Protein AF-A0A520ZQS7-F1 (afdb_monomer_lite)

Secondary structure (DSSP, 8-state):
-EEEEE-S-HHHHHHHHHHHHHTT-EEEEE-SSHHHHHHHHHHTTTS-SEEEE-SBSSSSBSHHHHHHHHTTT-EEEE---TTS---HHHHHHHHHHHH--

Foldseek 3Di:
DEEEEADLDPVLVVLLQVLQVVVVYHHQYYHLALVRSVVSCVVCPVVHQAYEHACDRPNHGCVVVCVVCVVVNHHYHYDDCDVHHDDSVNSVVRVVVSVVD

Structure (mmCIF, N/CA/C/O backbone):
data_AF-A0A520ZQS7-F1
#
_entry.id   AF-A0A520ZQS7-F1
#
loop_
_atom_site.group_PDB
_atom_site.id
_atom_site.type_symbol
_atom_site.label_atom_id
_atom_site.label_alt_id
_atom_site.label_comp_id
_atom_site.label_asym_id
_atom_site.label_entity_id
_atom_site.label_seq_id
_atom_site.pdbx_PDB_ins_code
_atom_site.Cartn_x
_atom_site.Cartn_y
_atom_site.Cartn_z
_atom_site.occupancy
_atom_site.B_iso_or_equiv
_atom_site.auth_seq_id
_atom_site.auth_comp_id
_atom_site.auth_asym_id
_atom_site.auth_atom_id
_atom_site.pdbx_PDB_model_num
ATOM 1 N N . MET A 1 1 ? -8.497 6.239 6.634 1.00 93.38 1 MET A N 1
ATOM 2 C CA . MET A 1 1 ? -7.960 4.865 6.769 1.00 93.38 1 MET A CA 1
ATOM 3 C C . MET A 1 1 ? -6.454 4.951 6.898 1.00 93.38 1 MET A C 1
ATOM 5 O O . MET A 1 1 ? -5.874 5.932 6.444 1.00 93.38 1 MET A O 1
ATOM 9 N N . ARG A 1 2 ? -5.849 3.947 7.522 1.00 95.75 2 ARG A N 1
ATOM 10 C CA . ARG A 1 2 ? -4.411 3.823 7.744 1.00 95.75 2 ARG A CA 1
ATOM 11 C C . ARG A 1 2 ? -3.838 2.761 6.814 1.00 95.75 2 ARG A C 1
ATOM 13 O O . ARG A 1 2 ? -4.247 1.600 6.871 1.00 95.75 2 ARG A O 1
ATOM 20 N N . PHE A 1 3 ? -2.927 3.166 5.942 1.00 96.94 3 PHE A N 1
ATOM 21 C CA . PHE A 1 3 ? -2.421 2.347 4.851 1.00 96.94 3 PHE A CA 1
ATOM 22 C C . PHE A 1 3 ? -1.003 1.848 5.103 1.00 96.94 3 PHE A C 1
ATOM 24 O O . PHE A 1 3 ? -0.150 2.567 5.621 1.00 96.94 3 PHE A O 1
ATOM 31 N N . LEU A 1 4 ? -0.743 0.619 4.664 1.00 96.25 4 LEU A N 1
ATOM 32 C CA . LEU A 1 4 ? 0.599 0.139 4.355 1.00 96.25 4 LEU A CA 1
ATOM 33 C C . LEU A 1 4 ? 0.823 0.257 2.842 1.00 96.25 4 LEU A C 1
ATOM 35 O O . LEU A 1 4 ? 0.134 -0.415 2.071 1.00 96.25 4 LEU A O 1
ATOM 39 N N . LEU A 1 5 ? 1.787 1.074 2.420 1.00 95.56 5 LEU A N 1
ATOM 40 C CA . LEU A 1 5 ? 2.198 1.157 1.017 1.00 95.56 5 LEU A CA 1
ATOM 41 C C . LEU A 1 5 ? 3.328 0.172 0.732 1.00 95.56 5 LEU A C 1
ATOM 43 O O . LEU A 1 5 ? 4.306 0.093 1.477 1.00 95.56 5 LEU A O 1
ATOM 47 N N . ILE A 1 6 ? 3.197 -0.595 -0.348 1.00 94.56 6 ILE A N 1
ATOM 48 C CA . ILE A 1 6 ? 4.199 -1.568 -0.786 1.00 94.56 6 ILE A CA 1
ATOM 49 C C . ILE A 1 6 ? 4.544 -1.275 -2.242 1.00 94.56 6 ILE A C 1
ATOM 51 O O . ILE A 1 6 ? 4.011 -1.889 -3.165 1.00 94.56 6 ILE A O 1
ATOM 55 N N . GLU A 1 7 ? 5.431 -0.308 -2.429 1.00 93.19 7 GLU A N 1
ATOM 56 C CA . GLU A 1 7 ? 5.784 0.258 -3.725 1.00 93.19 7 GLU A CA 1
ATOM 57 C C . GLU A 1 7 ? 7.318 0.370 -3.811 1.00 93.19 7 GLU A C 1
ATOM 59 O O . GLU A 1 7 ? 7.937 0.994 -2.946 1.00 93.19 7 GLU A O 1
ATOM 64 N N . PRO A 1 8 ? 7.974 -0.309 -4.773 1.00 90.38 8 PRO A N 1
ATOM 65 C CA . PRO A 1 8 ? 9.426 -0.233 -4.928 1.00 90.38 8 PRO A CA 1
ATOM 66 C C . PRO A 1 8 ? 9.919 1.121 -5.462 1.00 90.38 8 PRO A C 1
ATOM 68 O O . PRO A 1 8 ? 11.081 1.457 -5.238 1.00 90.38 8 PRO A O 1
ATOM 71 N N . SER A 1 9 ? 9.080 1.894 -6.159 1.00 89.88 9 SER A N 1
ATOM 72 C CA . SER A 1 9 ? 9.438 3.225 -6.651 1.00 89.88 9 SER A CA 1
ATOM 73 C C . SER A 1 9 ? 9.242 4.287 -5.568 1.00 89.88 9 SER A C 1
ATOM 75 O O . SER A 1 9 ? 8.125 4.549 -5.121 1.00 89.88 9 SER A O 1
ATOM 77 N N . THR A 1 10 ? 10.330 4.953 -5.168 1.00 89.69 10 THR A N 1
ATOM 78 C CA . THR A 1 10 ? 10.278 6.064 -4.204 1.00 89.69 10 THR A CA 1
ATOM 79 C C . THR A 1 10 ? 9.351 7.182 -4.676 1.00 89.69 10 THR A C 1
ATOM 81 O O . THR A 1 10 ? 8.547 7.670 -3.892 1.00 89.69 10 THR A O 1
ATOM 84 N N . VAL A 1 11 ? 9.419 7.551 -5.960 1.00 90.44 11 VAL A N 1
ATOM 85 C CA . VAL A 1 11 ? 8.585 8.624 -6.531 1.00 90.44 11 VAL A CA 1
ATOM 86 C C . VAL A 1 11 ? 7.109 8.241 -6.471 1.00 90.44 11 VAL A C 1
ATOM 88 O O . VAL A 1 11 ? 6.300 8.988 -5.937 1.00 90.44 11 VAL A O 1
ATOM 91 N N . ALA A 1 12 ? 6.770 7.031 -6.920 1.00 90.69 12 ALA A N 1
ATOM 92 C CA . ALA A 1 12 ? 5.392 6.547 -6.881 1.00 90.69 12 ALA A CA 1
ATOM 93 C C . ALA A 1 12 ? 4.853 6.416 -5.444 1.00 90.69 12 ALA A C 1
ATOM 95 O O . ALA A 1 12 ? 3.666 6.634 -5.211 1.00 90.69 12 ALA A O 1
ATOM 96 N N . SER A 1 13 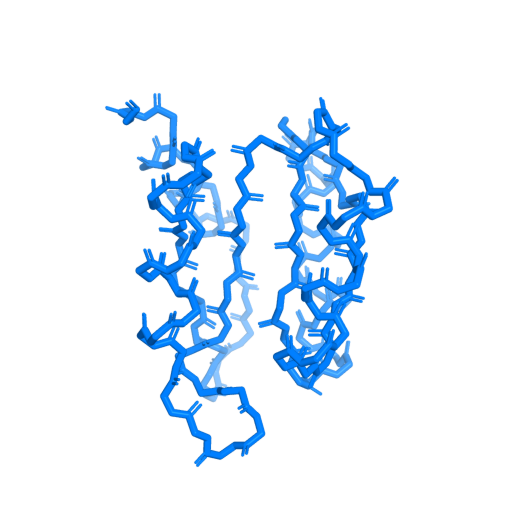? 5.720 6.069 -4.486 1.00 92.50 13 SER A N 1
ATOM 97 C CA . SER A 1 13 ? 5.359 6.001 -3.065 1.00 92.50 13 SER A CA 1
ATOM 98 C C . SER A 1 13 ? 4.996 7.377 -2.514 1.00 92.50 13 SER A C 1
ATOM 100 O O . SER A 1 13 ? 3.976 7.492 -1.845 1.00 92.50 13 SER A O 1
ATOM 102 N N . ILE A 1 14 ? 5.798 8.400 -2.828 1.00 93.19 14 ILE A N 1
ATOM 103 C CA . ILE A 1 14 ? 5.555 9.788 -2.412 1.00 93.19 14 ILE A CA 1
ATOM 104 C C . ILE A 1 14 ? 4.256 10.307 -3.033 1.00 93.19 14 ILE A C 1
ATOM 106 O O . ILE A 1 14 ? 3.410 10.831 -2.317 1.00 93.19 14 ILE A O 1
ATOM 110 N N . ASP A 1 15 ? 4.053 10.096 -4.337 1.00 93.25 15 ASP A N 1
ATOM 111 C CA . ASP A 1 15 ? 2.829 10.527 -5.020 1.00 93.25 15 ASP A CA 1
ATOM 112 C C . ASP A 1 15 ? 1.579 9.905 -4.378 1.00 93.25 15 ASP A C 1
ATOM 114 O O . ASP A 1 15 ? 0.594 10.594 -4.109 1.00 93.25 15 ASP A O 1
ATOM 118 N N . LEU A 1 16 ? 1.612 8.595 -4.109 1.00 94.12 16 LEU A N 1
ATOM 119 C CA . LEU A 1 16 ? 0.510 7.901 -3.442 1.00 94.12 16 LEU A CA 1
ATOM 120 C C . LEU A 1 16 ? 0.282 8.409 -2.021 1.00 94.12 16 LEU A C 1
ATOM 122 O O . LEU A 1 16 ? -0.869 8.543 -1.617 1.00 94.12 16 LEU A O 1
ATOM 126 N N . GLU A 1 17 ? 1.351 8.656 -1.269 1.00 95.94 17 GLU A N 1
ATOM 127 C CA . GLU A 1 17 ? 1.278 9.175 0.094 1.00 95.94 17 GLU A CA 1
ATOM 128 C C . GLU A 1 17 ? 0.607 10.547 0.124 1.00 95.94 17 GLU A C 1
ATOM 130 O O . GLU A 1 17 ? -0.422 10.679 0.784 1.00 95.94 17 GLU A O 1
ATOM 135 N N . CYS A 1 18 ? 1.073 11.502 -0.686 1.00 96.06 18 CYS A N 1
ATOM 136 C CA . CYS A 1 18 ? 0.466 12.829 -0.781 1.00 96.06 18 CYS A CA 1
ATOM 137 C C . CYS A 1 18 ? -1.014 12.759 -1.178 1.00 96.06 18 CYS A C 1
ATOM 139 O O . CYS A 1 18 ? -1.862 13.363 -0.527 1.00 96.06 18 CYS A O 1
ATOM 141 N N . ILE A 1 19 ? -1.358 11.964 -2.199 1.00 96.44 19 ILE A N 1
ATOM 142 C CA . ILE A 1 19 ? -2.755 11.832 -2.635 1.00 96.44 19 ILE A CA 1
ATOM 143 C C . ILE A 1 19 ? -3.626 11.217 -1.529 1.00 96.44 19 ILE A C 1
ATOM 145 O O . ILE A 1 19 ? -4.772 11.622 -1.342 1.00 96.44 19 ILE A O 1
ATOM 149 N N . LEU A 1 20 ? -3.127 10.213 -0.805 1.00 96.88 20 LEU A N 1
ATOM 150 C CA . LEU A 1 20 ? -3.874 9.604 0.296 1.00 96.88 20 LEU A CA 1
ATOM 151 C C . LEU A 1 20 ? -4.072 10.591 1.448 1.00 96.88 20 LEU A C 1
ATOM 153 O O . LEU A 1 20 ? -5.164 10.636 2.014 1.00 96.88 20 LEU A O 1
ATOM 157 N N . GLU A 1 21 ? -3.054 11.378 1.780 1.00 96.94 21 GLU A N 1
ATOM 158 C CA . GLU A 1 21 ? -3.126 12.418 2.806 1.00 96.94 21 GLU A CA 1
ATOM 159 C C . GLU A 1 21 ? -4.131 13.513 2.443 1.00 96.94 21 GLU A C 1
ATOM 161 O O . GLU A 1 21 ? -5.005 13.821 3.257 1.00 96.94 21 GLU A O 1
ATOM 166 N N . ASP A 1 22 ? -4.106 14.000 1.200 1.00 97.50 22 ASP A N 1
ATOM 167 C CA . ASP A 1 22 ? -5.074 14.973 0.677 1.00 97.50 22 ASP A CA 1
ATOM 168 C C . ASP A 1 22 ? -6.521 14.450 0.746 1.00 97.50 22 ASP A C 1
ATOM 170 O O . ASP A 1 22 ? -7.468 15.208 0.965 1.00 97.50 22 ASP A O 1
ATOM 174 N N . LEU A 1 23 ? -6.712 13.133 0.610 1.00 96.62 23 LEU A N 1
ATOM 175 C CA . LEU A 1 23 ? -8.009 12.460 0.757 1.00 96.62 23 LEU A CA 1
ATOM 176 C C . LEU A 1 23 ? -8.397 12.181 2.227 1.00 96.62 23 LEU A C 1
ATOM 178 O O . LEU A 1 23 ? -9.408 11.520 2.495 1.00 96.62 23 LEU A O 1
ATOM 182 N N . GLY A 1 24 ? -7.616 12.663 3.197 1.00 97.06 24 GLY A N 1
ATOM 183 C CA . GLY A 1 24 ? -7.861 12.484 4.628 1.00 97.06 24 GLY A CA 1
ATOM 184 C C . GLY A 1 24 ? -7.499 11.085 5.129 1.00 97.06 24 GLY A C 1
ATOM 185 O O . GLY A 1 24 ? -8.177 10.513 5.994 1.00 97.06 24 GLY A O 1
ATOM 186 N N . HIS A 1 25 ? -6.497 10.449 4.530 1.00 97.25 25 HIS A N 1
ATOM 187 C CA . HIS A 1 25 ? -5.971 9.155 4.956 1.00 97.25 25 HIS A CA 1
ATOM 188 C C . HIS A 1 25 ? -4.548 9.279 5.481 1.00 97.25 25 HIS A C 1
ATOM 190 O O . HIS A 1 25 ? -3.933 10.332 5.419 1.00 97.25 25 HIS A O 1
ATOM 196 N N . THR A 1 26 ? -4.041 8.202 6.070 1.00 97.00 26 THR A N 1
ATOM 197 C CA . THR A 1 26 ? -2.709 8.190 6.671 1.00 97.00 26 THR A CA 1
ATOM 198 C C . THR A 1 26 ? -1.928 7.027 6.103 1.00 97.00 26 THR A C 1
ATOM 200 O O . THR A 1 26 ? -2.414 5.894 6.127 1.00 97.00 26 THR A O 1
ATOM 203 N N . VAL A 1 27 ? -0.704 7.267 5.653 1.00 96.81 27 VAL A N 1
ATOM 204 C CA . VAL A 1 27 ? 0.246 6.196 5.362 1.00 96.81 27 VAL A CA 1
ATOM 205 C C . VAL A 1 27 ? 0.998 5.873 6.649 1.00 96.81 27 VAL A C 1
ATOM 207 O O . VAL A 1 27 ? 1.744 6.674 7.187 1.00 96.81 27 VAL A O 1
ATOM 210 N N . THR A 1 28 ? 0.750 4.691 7.210 1.00 96.81 28 THR A N 1
ATOM 211 C CA . THR A 1 28 ? 1.387 4.257 8.466 1.00 96.81 28 THR A CA 1
ATOM 212 C C . THR A 1 28 ? 2.806 3.760 8.241 1.00 96.81 28 THR A C 1
ATOM 214 O O . THR A 1 28 ? 3.654 3.890 9.120 1.00 96.81 28 THR A O 1
ATOM 217 N N . ALA A 1 29 ? 3.056 3.151 7.083 1.00 95.81 29 ALA A N 1
ATOM 218 C CA . ALA A 1 29 ? 4.379 2.700 6.696 1.00 95.81 29 ALA A CA 1
ATOM 219 C C . ALA A 1 29 ? 4.488 2.524 5.179 1.00 95.81 29 ALA A C 1
ATOM 221 O O . ALA A 1 29 ? 3.511 2.185 4.505 1.00 95.81 29 ALA A O 1
ATOM 222 N N . VAL A 1 30 ? 5.717 2.661 4.681 1.00 94.81 30 VAL A N 1
ATOM 223 C CA . VAL A 1 30 ? 6.105 2.388 3.294 1.00 94.81 30 VAL A CA 1
ATOM 224 C C . VAL A 1 30 ? 7.128 1.255 3.265 1.00 94.81 30 VAL A C 1
ATOM 226 O O . VAL A 1 30 ? 8.077 1.219 4.053 1.00 94.81 30 VAL A O 1
ATOM 229 N N . ALA A 1 31 ? 6.952 0.305 2.350 1.00 93.56 31 ALA A N 1
ATOM 230 C CA . ALA A 1 31 ? 7.821 -0.848 2.200 1.00 93.56 31 ALA A CA 1
ATOM 231 C C . ALA A 1 31 ? 8.199 -1.121 0.739 1.00 93.56 31 ALA A C 1
ATOM 233 O O . ALA A 1 31 ? 7.401 -1.607 -0.050 1.00 93.56 31 ALA A O 1
ATOM 234 N N . VAL A 1 32 ? 9.486 -0.979 0.424 1.00 91.06 32 VAL A N 1
ATOM 235 C CA . VAL A 1 32 ? 10.036 -1.237 -0.924 1.00 91.06 32 VAL A CA 1
ATOM 236 C C . VAL A 1 32 ? 10.286 -2.723 -1.235 1.00 91.06 32 VAL A C 1
ATOM 238 O O . VAL A 1 32 ? 10.812 -3.080 -2.284 1.00 91.06 32 VAL A O 1
ATOM 241 N N . SER A 1 33 ? 9.986 -3.632 -0.299 1.00 88.94 33 SER A N 1
ATOM 242 C CA . SER A 1 33 ? 10.195 -5.074 -0.486 1.00 88.94 33 SER A CA 1
ATOM 243 C C . SER A 1 33 ? 9.234 -5.913 0.347 1.00 88.94 33 SER A C 1
ATOM 245 O O . SER A 1 33 ? 8.763 -5.485 1.401 1.00 88.94 33 SER A O 1
ATOM 247 N N . LYS A 1 34 ? 9.029 -7.175 -0.051 1.00 86.88 34 LYS A N 1
ATOM 248 C CA . LYS A 1 34 ? 8.191 -8.139 0.689 1.00 86.88 34 LYS A CA 1
ATOM 249 C C . LYS A 1 34 ? 8.665 -8.350 2.130 1.00 86.88 34 LYS A C 1
ATOM 251 O O . LYS A 1 34 ? 7.851 -8.477 3.044 1.00 86.88 34 LYS A O 1
ATOM 256 N N . ARG A 1 35 ? 9.987 -8.394 2.345 1.00 89.25 35 ARG A N 1
ATOM 257 C CA . ARG A 1 35 ? 10.582 -8.544 3.682 1.00 89.25 35 ARG A CA 1
ATOM 258 C C . ARG A 1 35 ? 10.256 -7.334 4.553 1.00 89.25 35 ARG A C 1
ATOM 260 O O . ARG A 1 35 ? 9.788 -7.520 5.674 1.00 89.25 35 ARG A O 1
ATOM 267 N N . ARG A 1 36 ? 10.459 -6.124 4.018 1.00 91.25 36 ARG A N 1
ATOM 268 C CA . ARG A 1 36 ? 10.145 -4.871 4.716 1.00 91.25 36 ARG A CA 1
ATOM 269 C C . ARG A 1 36 ? 8.647 -4.776 5.004 1.00 91.25 36 ARG A C 1
ATOM 271 O O . ARG A 1 36 ? 8.280 -4.547 6.142 1.00 91.25 36 ARG A O 1
ATOM 278 N N . ALA A 1 37 ? 7.789 -5.107 4.040 1.00 90.62 37 ALA A N 1
ATOM 279 C CA . ALA A 1 37 ? 6.335 -5.083 4.211 1.00 90.62 37 ALA A CA 1
ATOM 280 C C . ALA A 1 37 ? 5.872 -5.961 5.384 1.00 90.62 37 ALA A C 1
ATOM 282 O O . ALA A 1 37 ? 5.083 -5.535 6.222 1.00 90.62 37 ALA A O 1
ATOM 283 N N . ARG A 1 38 ? 6.426 -7.176 5.508 1.00 88.44 38 ARG A N 1
ATOM 284 C CA . ARG A 1 38 ? 6.151 -8.063 6.653 1.00 88.44 38 ARG A CA 1
ATOM 285 C C . ARG A 1 38 ? 6.706 -7.535 7.976 1.00 88.44 38 ARG A C 1
ATOM 287 O O . ARG A 1 38 ? 6.197 -7.905 9.033 1.00 88.44 38 ARG A O 1
ATOM 294 N N . GLN A 1 39 ? 7.797 -6.779 7.948 1.00 92.00 39 GLN A N 1
ATOM 295 C CA . GLN A 1 39 ? 8.371 -6.156 9.138 1.00 92.00 39 GLN A CA 1
ATOM 296 C C . GLN A 1 39 ? 7.499 -4.989 9.602 1.00 92.00 39 GLN A C 1
ATOM 298 O O . GLN A 1 39 ? 7.092 -4.984 10.760 1.00 92.00 39 GLN A O 1
ATOM 303 N N . GLU A 1 40 ? 7.145 -4.078 8.696 1.00 93.12 40 GLU A N 1
ATOM 304 C CA . GLU A 1 40 ? 6.303 -2.924 9.014 1.00 93.12 40 GLU A CA 1
ATOM 305 C C . GLU A 1 40 ? 4.906 -3.362 9.459 1.00 93.12 40 GLU A C 1
ATOM 307 O O . GLU A 1 40 ? 4.417 -2.907 10.488 1.00 93.12 40 GLU A O 1
ATOM 312 N N . TRP A 1 41 ? 4.301 -4.349 8.792 1.00 88.69 41 TRP A N 1
ATOM 313 C CA . TRP A 1 41 ? 3.022 -4.901 9.242 1.00 88.69 41 TRP A CA 1
ATOM 314 C C . TRP A 1 41 ? 3.080 -5.449 10.677 1.00 88.69 41 TRP A C 1
ATOM 316 O O . TRP A 1 41 ? 2.169 -5.217 11.468 1.00 88.69 41 TRP A O 1
ATOM 326 N N . ARG A 1 42 ? 4.156 -6.162 11.041 1.00 89.69 42 ARG A N 1
ATOM 327 C CA . ARG A 1 42 ? 4.331 -6.673 12.411 1.00 89.69 42 ARG A CA 1
ATOM 328 C C . ARG A 1 42 ? 4.522 -5.546 13.421 1.00 89.69 42 ARG A C 1
ATOM 330 O O . ARG A 1 42 ? 3.972 -5.630 14.513 1.00 89.69 42 ARG A O 1
ATOM 337 N N . ARG A 1 43 ? 5.285 -4.515 13.054 1.00 92.50 43 ARG A N 1
ATOM 338 C CA . ARG A 1 43 ? 5.554 -3.344 13.898 1.00 92.50 43 ARG A CA 1
AT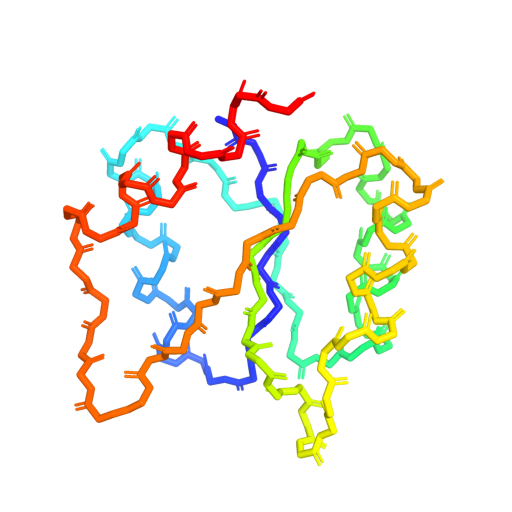OM 339 C C . ARG A 1 43 ? 4.294 -2.516 14.153 1.00 92.50 43 ARG A C 1
ATOM 341 O O . ARG A 1 43 ? 4.107 -2.025 15.258 1.00 92.50 43 ARG A O 1
ATOM 348 N N . HIS A 1 44 ? 3.432 -2.408 13.150 1.00 89.75 44 HIS A N 1
ATOM 349 C CA . HIS A 1 44 ? 2.222 -1.587 13.164 1.00 89.75 44 HIS A CA 1
ATOM 350 C C . HIS A 1 44 ? 0.949 -2.440 13.232 1.00 89.75 44 HIS A C 1
ATOM 352 O O . HIS A 1 44 ? -0.095 -2.086 12.680 1.00 89.75 44 HIS A O 1
ATOM 358 N N . ARG A 1 45 ? 1.018 -3.604 13.890 1.00 83.38 45 ARG A N 1
ATOM 359 C CA . ARG A 1 45 ? -0.121 -4.522 13.996 1.00 83.38 45 ARG A CA 1
ATOM 360 C C . ARG A 1 45 ? -1.295 -3.829 14.701 1.00 83.38 45 ARG A C 1
ATOM 362 O O . ARG A 1 45 ? -1.124 -3.271 15.776 1.00 83.38 45 ARG A O 1
ATOM 369 N N . GLY A 1 46 ? -2.482 -3.871 14.091 1.00 85.06 46 GLY A N 1
ATOM 370 C CA . GLY A 1 46 ? -3.682 -3.169 14.580 1.00 85.06 46 GLY A CA 1
ATOM 371 C C . GLY A 1 46 ? -3.744 -1.680 14.209 1.00 85.06 46 GLY A C 1
ATOM 372 O O . GLY A 1 46 ? -4.766 -1.032 14.438 1.00 85.06 46 GLY A O 1
ATOM 373 N N . ALA A 1 47 ? -2.681 -1.146 13.599 1.00 90.75 47 ALA A N 1
ATOM 374 C CA . ALA A 1 47 ? -2.618 0.223 13.106 1.00 90.75 47 ALA A CA 1
ATOM 375 C C . ALA A 1 47 ? -2.752 0.348 11.579 1.00 90.75 47 ALA A C 1
ATOM 377 O O . ALA A 1 47 ? -2.741 1.459 11.070 1.00 90.75 47 ALA A O 1
ATOM 378 N N . ILE A 1 48 ? -2.885 -0.768 10.858 1.00 94.00 48 ILE A N 1
ATOM 379 C CA . ILE A 1 48 ? -3.054 -0.811 9.400 1.00 94.00 48 ILE A CA 1
ATOM 380 C C . ILE A 1 48 ? -4.442 -1.369 9.101 1.00 94.00 48 ILE A C 1
ATOM 382 O O . ILE A 1 48 ? -4.754 -2.479 9.530 1.00 94.00 48 ILE A O 1
ATOM 386 N N . ASP A 1 49 ? -5.235 -0.608 8.350 1.00 93.12 49 ASP A N 1
ATOM 387 C CA . ASP A 1 49 ? -6.595 -0.980 7.949 1.00 93.12 49 ASP A CA 1
ATOM 388 C C . ASP A 1 49 ? -6.594 -1.635 6.556 1.00 93.12 49 ASP A C 1
ATOM 390 O O . ASP A 1 49 ? -7.369 -2.546 6.285 1.00 93.12 49 ASP A O 1
ATOM 394 N N . ALA A 1 50 ? -5.701 -1.188 5.667 1.00 95.56 50 ALA A N 1
ATOM 395 C CA . ALA A 1 50 ? -5.581 -1.708 4.309 1.00 95.56 50 ALA A CA 1
ATOM 396 C C . ALA A 1 50 ? -4.153 -1.574 3.760 1.00 95.56 50 ALA A C 1
ATOM 398 O O . ALA A 1 50 ? -3.328 -0.822 4.286 1.00 95.56 50 ALA A O 1
ATOM 399 N N . ALA A 1 51 ? -3.860 -2.291 2.678 1.00 95.44 51 ALA A N 1
ATOM 400 C CA . ALA A 1 51 ? -2.593 -2.199 1.963 1.00 95.44 51 ALA A CA 1
ATOM 401 C C . ALA A 1 51 ? -2.800 -1.825 0.491 1.00 95.44 51 ALA A C 1
ATOM 403 O O . ALA A 1 51 ? -3.702 -2.339 -0.173 1.00 95.44 51 ALA A O 1
ATOM 404 N N . ILE A 1 52 ? -1.930 -0.963 -0.033 1.00 95.12 52 ILE A N 1
ATOM 405 C CA . ILE A 1 52 ? -1.834 -0.669 -1.466 1.00 95.12 52 ILE A CA 1
ATOM 406 C C . ILE A 1 52 ? -0.477 -1.174 -1.938 1.00 95.12 52 ILE A C 1
ATOM 408 O O . ILE A 1 52 ? 0.552 -0.847 -1.347 1.00 95.12 52 ILE A O 1
ATOM 412 N N . LEU A 1 53 ? -0.477 -2.016 -2.968 1.00 93.50 53 LEU A N 1
ATOM 413 C CA . LEU A 1 53 ? 0.717 -2.710 -3.434 1.00 93.50 53 LEU A CA 1
ATOM 414 C C . LEU A 1 53 ? 0.914 -2.517 -4.930 1.00 93.50 53 LEU A C 1
ATOM 416 O O . LEU A 1 53 ? -0.040 -2.644 -5.695 1.00 93.50 53 LEU A O 1
ATOM 420 N N . ASN A 1 54 ? 2.158 -2.349 -5.356 1.00 91.31 54 ASN A N 1
ATOM 421 C CA . ASN A 1 54 ? 2.520 -2.565 -6.751 1.00 91.31 54 ASN A CA 1
ATOM 422 C C . ASN A 1 54 ? 2.240 -4.028 -7.146 1.00 91.31 54 ASN A C 1
ATOM 424 O O . ASN A 1 54 ? 2.391 -4.932 -6.316 1.00 91.31 54 ASN A O 1
ATOM 428 N N . A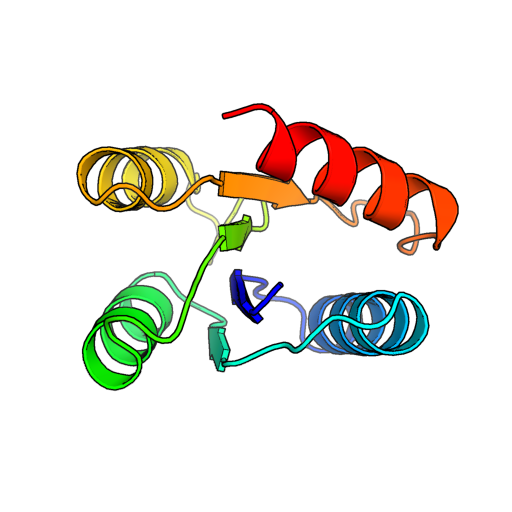LA A 1 55 ? 1.825 -4.291 -8.391 1.00 87.19 55 ALA A N 1
ATOM 429 C CA . ALA A 1 55 ? 1.621 -5.661 -8.872 1.00 87.19 55 ALA A CA 1
ATOM 430 C C . ALA A 1 55 ? 2.914 -6.484 -8.803 1.00 87.19 55 ALA A C 1
ATOM 432 O O . ALA A 1 55 ? 2.867 -7.702 -8.589 1.00 87.19 55 ALA A O 1
ATOM 433 N N . GLU A 1 56 ? 4.058 -5.812 -8.928 1.00 87.25 56 GLU A N 1
ATOM 434 C CA . GLU A 1 56 ? 5.382 -6.397 -8.823 1.00 87.25 56 GLU A CA 1
ATOM 435 C C . GLU A 1 56 ? 6.188 -5.703 -7.731 1.00 87.25 56 GLU A C 1
ATOM 437 O O . GLU A 1 56 ? 6.385 -4.492 -7.719 1.00 87.25 56 GLU A O 1
ATOM 442 N N . VAL A 1 57 ? 6.692 -6.496 -6.791 1.00 83.31 57 VAL A N 1
ATOM 443 C CA . VAL A 1 57 ? 7.543 -6.000 -5.710 1.00 83.31 57 VAL A CA 1
ATOM 444 C C . VAL A 1 57 ? 8.884 -6.695 -5.839 1.00 83.31 57 VAL A C 1
ATOM 446 O O . VAL A 1 57 ? 8.981 -7.899 -5.584 1.00 83.31 57 VAL A O 1
ATOM 449 N N . ALA A 1 58 ? 9.903 -5.924 -6.227 1.00 80.56 58 ALA A N 1
ATOM 450 C CA . ALA A 1 58 ? 11.244 -6.413 -6.552 1.00 80.56 58 ALA A CA 1
ATOM 451 C C . ALA A 1 58 ? 11.239 -7.492 -7.657 1.00 80.56 58 ALA A C 1
ATOM 453 O O . ALA A 1 58 ? 11.824 -8.556 -7.477 1.00 80.56 58 ALA A O 1
ATOM 454 N N . ASN A 1 59 ? 10.552 -7.223 -8.777 1.00 81.19 59 ASN A N 1
ATOM 455 C CA . ASN A 1 59 ? 10.432 -8.109 -9.952 1.00 81.19 59 ASN A CA 1
ATOM 456 C C . ASN A 1 59 ? 9.765 -9.465 -9.669 1.00 81.19 59 ASN A C 1
ATOM 458 O O . ASN A 1 59 ? 9.977 -10.447 -10.377 1.00 81.19 59 ASN A O 1
ATOM 462 N N . VAL A 1 60 ? 8.969 -9.546 -8.602 1.00 82.38 60 VAL A N 1
ATOM 463 C CA . VAL A 1 60 ? 8.206 -10.748 -8.270 1.00 82.38 60 VAL A CA 1
ATOM 464 C C . VAL A 1 60 ? 6.771 -10.357 -7.975 1.00 82.38 60 VAL A C 1
ATOM 466 O O . VAL A 1 60 ? 6.528 -9.429 -7.200 1.00 82.38 60 VAL A O 1
ATOM 469 N N . SER A 1 61 ? 5.824 -11.135 -8.501 1.00 88.62 61 SER A N 1
ATOM 470 C CA . SER A 1 61 ? 4.389 -10.958 -8.263 1.00 88.62 61 SER A CA 1
ATOM 471 C C . SER A 1 61 ? 4.065 -10.675 -6.792 1.00 88.62 61 SER A C 1
ATOM 473 O O . SER A 1 61 ? 4.546 -11.367 -5.880 1.00 88.62 61 SER A O 1
ATOM 475 N N . ALA A 1 62 ? 3.221 -9.673 -6.557 1.00 89.69 62 ALA A N 1
ATOM 476 C CA . ALA A 1 62 ? 2.687 -9.332 -5.246 1.00 89.69 62 ALA A CA 1
ATOM 477 C C . ALA A 1 62 ? 1.609 -10.312 -4.759 1.00 89.69 62 ALA A C 1
ATOM 479 O O . ALA A 1 62 ? 1.254 -10.279 -3.581 1.00 89.69 62 ALA A O 1
ATOM 480 N N . ARG A 1 63 ? 1.130 -11.234 -5.609 1.00 91.12 63 ARG A N 1
ATOM 481 C CA . ARG A 1 63 ? 0.034 -12.157 -5.273 1.00 91.12 63 ARG A CA 1
ATOM 482 C C . ARG A 1 63 ? 0.248 -12.931 -3.963 1.00 91.12 63 ARG A C 1
ATOM 484 O O . ARG A 1 63 ? -0.632 -12.861 -3.109 1.00 91.12 63 ARG A O 1
ATOM 491 N N . PRO A 1 64 ? 1.419 -13.547 -3.697 1.00 89.81 64 PRO A N 1
ATOM 492 C CA . PRO A 1 64 ? 1.638 -14.254 -2.433 1.00 89.81 64 PRO A CA 1
ATOM 493 C C . PRO A 1 64 ? 1.604 -13.338 -1.202 1.00 89.81 64 PRO A C 1
ATOM 495 O O . PRO A 1 64 ? 1.362 -13.799 -0.086 1.00 89.81 64 PRO A O 1
ATOM 498 N N . LEU A 1 65 ? 1.898 -12.046 -1.380 1.00 88.94 65 LEU A N 1
ATOM 499 C CA . LEU A 1 65 ? 1.834 -11.055 -0.310 1.00 88.94 65 LEU A CA 1
ATOM 500 C C . LEU A 1 65 ? 0.389 -10.616 -0.059 1.00 88.94 65 LEU A C 1
ATOM 502 O O . LEU A 1 65 ? -0.016 -10.571 1.099 1.00 88.94 65 LEU A O 1
ATOM 506 N N . ILE A 1 66 ? -0.391 -10.402 -1.120 1.00 92.31 66 ILE A N 1
ATOM 507 C CA . ILE A 1 66 ? -1.837 -10.143 -1.051 1.00 92.31 66 ILE A CA 1
ATOM 508 C C . ILE A 1 66 ? -2.545 -11.296 -0.335 1.00 92.31 66 ILE A C 1
ATOM 510 O O . ILE A 1 66 ? -3.235 -11.074 0.653 1.00 92.31 66 ILE A O 1
ATOM 514 N N . ASP A 1 67 ? -2.291 -12.543 -0.739 1.00 92.50 67 ASP A N 1
ATOM 515 C CA . ASP A 1 67 ? -2.896 -13.721 -0.104 1.00 92.50 67 ASP A CA 1
ATOM 516 C C . ASP A 1 67 ? -2.480 -13.860 1.373 1.00 92.50 67 ASP A C 1
ATOM 518 O O . ASP A 1 67 ? -3.212 -14.404 2.203 1.00 92.50 67 ASP A O 1
ATOM 522 N N . ALA A 1 68 ? -1.280 -13.396 1.736 1.00 90.12 68 ALA A N 1
ATOM 523 C CA . ALA A 1 68 ? -0.837 -13.382 3.124 1.00 90.12 68 ALA A CA 1
ATOM 524 C C . ALA A 1 68 ? -1.548 -12.299 3.949 1.00 90.12 68 ALA A C 1
ATOM 526 O O . ALA A 1 68 ? -1.894 -12.575 5.098 1.00 90.12 68 ALA A O 1
ATOM 527 N N . LEU A 1 69 ? -1.750 -11.106 3.388 1.00 89.62 69 LEU A N 1
ATOM 528 C CA . LEU A 1 69 ? -2.412 -9.968 4.030 1.00 89.62 69 LEU A CA 1
ATOM 529 C C . LEU A 1 69 ? -3.929 -10.184 4.151 1.00 89.62 69 LEU A C 1
ATOM 531 O O . LEU A 1 69 ? -4.471 -10.030 5.243 1.00 89.62 69 LEU A O 1
ATOM 535 N N . ASN A 1 70 ? -4.581 -10.684 3.099 1.00 91.44 70 ASN A N 1
ATOM 536 C CA . ASN A 1 70 ? -6.008 -11.018 3.107 1.00 91.44 70 ASN A CA 1
ATOM 537 C C . ASN A 1 70 ? -6.340 -12.082 4.165 1.00 91.44 70 ASN A C 1
ATOM 539 O O . ASN A 1 70 ? -7.279 -11.917 4.937 1.00 91.44 70 ASN A O 1
ATOM 543 N N . ARG A 1 71 ? -5.515 -13.136 4.300 1.00 91.19 71 ARG A N 1
ATOM 544 C CA . ARG A 1 71 ? -5.661 -14.146 5.375 1.00 91.19 71 ARG A CA 1
ATOM 545 C C . ARG A 1 71 ? -5.554 -13.574 6.793 1.00 91.19 71 ARG A C 1
ATOM 547 O O . ARG A 1 71 ? -5.826 -14.280 7.757 1.00 91.19 71 ARG A O 1
ATOM 554 N N . ARG A 1 72 ? -5.101 -12.329 6.930 1.00 86.88 72 ARG A N 1
ATOM 555 C CA . ARG A 1 72 ? -4.946 -11.603 8.196 1.00 86.88 72 ARG A CA 1
ATOM 556 C C . ARG A 1 72 ? -5.972 -10.475 8.345 1.00 86.88 72 ARG A C 1
ATOM 558 O O . ARG A 1 72 ? -5.824 -9.675 9.262 1.00 86.88 72 ARG A O 1
ATOM 565 N N . GLY A 1 73 ? -6.972 -10.417 7.462 1.00 88.62 73 GLY A N 1
ATOM 566 C CA . GLY A 1 73 ? -8.029 -9.405 7.475 1.00 88.62 73 GLY A CA 1
ATOM 567 C C . GLY A 1 73 ? -7.599 -8.037 6.946 1.00 88.62 73 GLY A C 1
ATOM 568 O O . GLY A 1 73 ? -8.267 -7.056 7.235 1.00 88.62 73 GLY A O 1
ATOM 569 N N . ILE A 1 74 ? -6.483 -7.947 6.214 1.00 91.38 74 ILE A N 1
ATOM 570 C CA . ILE A 1 74 ? -6.037 -6.689 5.605 1.00 91.38 74 ILE A CA 1
ATOM 571 C C . ILE A 1 74 ? -6.480 -6.660 4.146 1.00 91.38 74 ILE A C 1
ATOM 573 O O . ILE A 1 74 ? -5.936 -7.403 3.326 1.00 91.38 74 ILE A O 1
ATOM 577 N N . SER A 1 75 ? -7.424 -5.777 3.824 1.00 93.25 75 SER A N 1
ATOM 578 C CA . SER A 1 75 ? -7.874 -5.545 2.451 1.00 93.25 75 SER A CA 1
ATOM 579 C C . SER A 1 75 ? -6.741 -4.967 1.605 1.00 93.25 75 SER A C 1
ATOM 581 O O . SER A 1 75 ? -6.039 -4.043 2.023 1.00 93.25 75 SER A O 1
ATOM 583 N N . CYS A 1 76 ? -6.549 -5.518 0.408 1.00 93.81 76 CYS A N 1
ATOM 584 C CA . CYS A 1 76 ? -5.445 -5.154 -0.477 1.00 93.81 76 CYS A CA 1
ATOM 585 C C . CYS A 1 76 ? -5.950 -4.589 -1.807 1.00 93.81 76 CYS A C 1
ATOM 587 O O . CYS A 1 76 ? -6.808 -5.192 -2.450 1.00 93.81 76 CYS A O 1
ATOM 589 N N . ALA A 1 77 ? -5.360 -3.483 -2.260 1.00 93.75 77 ALA A N 1
ATOM 590 C CA . ALA A 1 77 ? -5.543 -2.953 -3.607 1.00 93.75 77 ALA A CA 1
ATOM 591 C C . ALA A 1 77 ? -4.220 -2.989 -4.370 1.00 93.75 77 ALA A C 1
ATOM 593 O O . ALA A 1 77 ? -3.154 -2.752 -3.801 1.00 93.75 77 ALA A O 1
ATOM 594 N N . VAL A 1 78 ? -4.294 -3.271 -5.670 1.00 91.62 78 VAL A N 1
ATOM 595 C CA . VAL A 1 78 ? -3.125 -3.245 -6.551 1.00 91.62 78 VAL A CA 1
ATOM 596 C C . VAL A 1 78 ? -3.072 -1.907 -7.280 1.00 91.62 78 VAL A C 1
ATOM 598 O O . VAL A 1 78 ? -4.038 -1.510 -7.930 1.00 91.62 78 V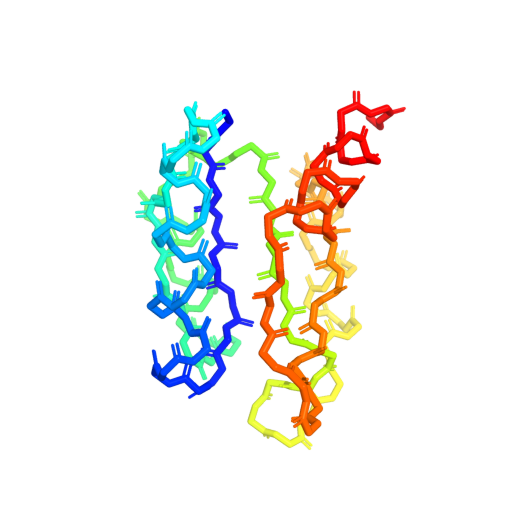AL A O 1
ATOM 601 N N . ALA A 1 79 ? -1.937 -1.227 -7.180 1.00 87.00 79 ALA A N 1
ATOM 602 C CA . ALA A 1 79 ? -1.647 0.053 -7.801 1.00 87.00 79 ALA A CA 1
ATOM 603 C C . ALA A 1 79 ? -0.423 -0.080 -8.705 1.00 87.00 79 ALA A C 1
ATOM 605 O O . ALA A 1 79 ? 0.699 -0.132 -8.226 1.00 87.00 79 ALA A O 1
ATOM 606 N N . ASN A 1 80 ? -0.633 -0.095 -10.020 1.00 79.44 80 ASN A N 1
ATOM 607 C CA . ASN A 1 80 ? 0.465 0.042 -10.974 1.00 79.44 80 ASN A CA 1
ATOM 608 C C . ASN A 1 80 ? 0.529 1.483 -11.466 1.00 79.44 80 ASN A C 1
ATOM 610 O O . ASN A 1 80 ? -0.426 1.952 -12.101 1.00 79.44 80 ASN A O 1
ATOM 614 N N . ALA A 1 81 ? 1.650 2.153 -11.198 1.00 67.00 81 ALA A N 1
ATOM 615 C CA . ALA A 1 81 ? 1.967 3.432 -11.824 1.00 67.00 81 ALA A CA 1
ATOM 616 C C . ALA A 1 81 ? 2.132 3.252 -13.347 1.00 67.00 81 ALA A C 1
ATOM 618 O O . ALA A 1 81 ? 1.606 4.035 -14.127 1.00 67.00 81 ALA A O 1
ATOM 619 N N . GLY A 1 82 ? 2.742 2.152 -13.810 1.00 67.81 82 GLY A N 1
ATOM 620 C CA . GLY A 1 82 ? 3.028 1.995 -15.242 1.00 67.81 82 GLY A CA 1
ATOM 621 C C . GLY A 1 82 ? 3.749 3.240 -15.778 1.00 67.81 82 GLY A C 1
ATOM 622 O O . GLY A 1 82 ? 4.635 3.762 -15.110 1.00 67.81 82 GLY A O 1
ATOM 623 N N . GLU A 1 83 ? 3.325 3.755 -16.933 1.00 60.75 83 GLU A N 1
ATOM 624 C CA . GLU A 1 83 ? 3.846 5.009 -17.509 1.00 60.75 83 GLU A CA 1
ATOM 625 C C . GLU A 1 83 ? 3.090 6.274 -17.054 1.00 60.75 83 GLU A C 1
ATOM 627 O O . GLU A 1 83 ? 3.454 7.378 -17.454 1.00 60.75 83 GLU A O 1
ATOM 632 N N . LYS A 1 84 ? 2.015 6.151 -16.260 1.00 71.38 84 LYS A N 1
ATOM 633 C CA . LYS A 1 84 ? 1.147 7.286 -15.903 1.00 71.38 84 LYS A CA 1
ATOM 634 C C . LYS A 1 84 ? 1.168 7.558 -14.395 1.00 71.38 84 LYS A C 1
ATOM 636 O O . LYS A 1 84 ? 0.980 6.628 -13.614 1.00 71.38 84 LYS A O 1
ATOM 641 N N . PRO A 1 85 ? 1.303 8.822 -13.965 1.00 77.50 85 PRO A N 1
ATOM 642 C CA . PRO A 1 85 ? 1.247 9.157 -12.547 1.00 77.50 85 PRO A CA 1
ATOM 643 C C . PRO A 1 85 ? -0.115 8.792 -11.944 1.00 77.50 85 PRO A C 1
ATOM 645 O O . PRO A 1 85 ? -1.134 8.690 -12.642 1.00 77.50 85 PRO A O 1
ATOM 648 N N . PHE A 1 86 ? -0.140 8.591 -10.628 1.00 88.44 86 PHE A N 1
ATOM 649 C CA . PHE A 1 86 ? -1.396 8.418 -9.909 1.00 88.44 86 PHE A CA 1
ATOM 650 C C . PHE A 1 86 ? -2.206 9.712 -9.939 1.00 88.44 86 PHE A C 1
ATOM 652 O O . PHE A 1 86 ? -1.661 10.808 -9.864 1.00 88.44 86 PHE A O 1
ATOM 659 N N . THR A 1 87 ? -3.527 9.581 -10.053 1.00 91.62 87 THR A N 1
ATOM 660 C CA . THR A 1 87 ? -4.446 10.717 -9.965 1.00 91.62 87 THR A CA 1
ATOM 661 C C . THR A 1 87 ? -5.319 10.585 -8.719 1.00 91.62 87 THR A C 1
ATOM 663 O O . THR A 1 87 ? -5.672 9.456 -8.351 1.00 91.62 87 THR A O 1
ATOM 666 N N . PRO A 1 88 ? -5.745 11.704 -8.101 1.00 94.25 88 PRO A N 1
ATOM 667 C CA . PRO A 1 88 ? -6.638 11.671 -6.943 1.00 94.25 88 PRO A CA 1
ATOM 668 C C . PRO A 1 88 ? -7.913 10.858 -7.172 1.00 94.25 88 PRO A C 1
ATOM 670 O O . PRO A 1 88 ? -8.289 10.052 -6.327 1.00 94.25 88 PRO A O 1
ATOM 673 N N . ALA A 1 89 ? -8.535 10.984 -8.349 1.00 93.38 89 ALA A N 1
ATOM 674 C CA . ALA A 1 89 ? -9.744 10.234 -8.694 1.00 93.38 89 ALA A CA 1
ATOM 675 C C . ALA A 1 89 ? -9.515 8.712 -8.696 1.00 93.38 89 ALA A C 1
ATOM 677 O O . ALA A 1 89 ? -10.319 7.962 -8.143 1.00 93.38 89 ALA A O 1
ATOM 678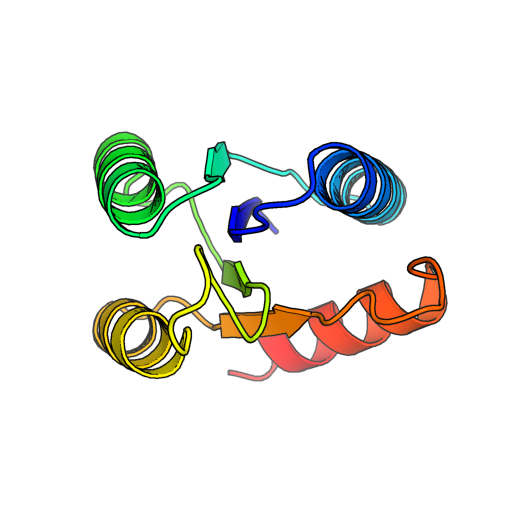 N N . ARG A 1 90 ? -8.393 8.252 -9.268 1.00 91.88 90 ARG A N 1
ATOM 679 C CA . ARG A 1 90 ? -8.049 6.825 -9.322 1.00 91.88 90 ARG A CA 1
ATOM 680 C C . ARG A 1 90 ? -7.773 6.265 -7.927 1.00 91.88 90 ARG A C 1
ATOM 682 O O . ARG A 1 90 ? -8.216 5.163 -7.610 1.00 91.88 90 ARG A O 1
ATOM 689 N N . VAL A 1 91 ? -7.058 7.017 -7.090 1.00 93.88 91 VAL A N 1
ATOM 690 C CA . VAL A 1 91 ? -6.775 6.604 -5.707 1.00 93.88 91 VAL A CA 1
ATOM 691 C C . VAL A 1 91 ? -8.058 6.595 -4.872 1.00 93.88 91 VAL A C 1
ATOM 693 O O . VAL A 1 91 ? -8.299 5.633 -4.146 1.00 93.88 91 VAL A O 1
ATOM 696 N N . ALA A 1 92 ? -8.933 7.590 -5.026 1.00 94.31 92 ALA A N 1
ATOM 697 C CA . ALA A 1 92 ? -10.224 7.629 -4.343 1.00 94.31 92 ALA A CA 1
ATOM 698 C C . ALA A 1 92 ? -11.103 6.415 -4.692 1.00 94.31 92 ALA A C 1
ATOM 700 O O . ALA A 1 92 ? -11.658 5.780 -3.794 1.00 94.31 92 ALA A O 1
ATOM 701 N N . GLU A 1 93 ? -11.177 6.036 -5.972 1.00 93.12 93 GLU A N 1
ATOM 702 C CA . GLU A 1 93 ? -11.900 4.837 -6.411 1.00 93.12 93 GLU A CA 1
ATOM 703 C C . GLU A 1 93 ? -11.326 3.561 -5.772 1.00 93.12 93 GLU A C 1
ATOM 705 O O . GLU A 1 93 ? -12.068 2.708 -5.277 1.00 93.12 93 GLU A O 1
ATOM 710 N N . MET A 1 94 ? -9.996 3.432 -5.723 1.00 93.31 94 MET A N 1
ATOM 711 C CA . MET A 1 94 ? -9.351 2.299 -5.059 1.00 93.31 94 MET A CA 1
ATOM 712 C C . MET A 1 94 ? -9.713 2.220 -3.574 1.00 93.31 94 MET A C 1
ATOM 714 O O . MET A 1 94 ? -10.019 1.138 -3.071 1.00 93.31 94 MET A O 1
ATOM 718 N N . VAL A 1 95 ? -9.700 3.353 -2.871 1.00 94.25 95 VAL A N 1
ATOM 719 C CA . VAL A 1 95 ? -10.066 3.405 -1.452 1.00 94.25 95 VAL A CA 1
ATOM 720 C C . VAL A 1 95 ? -11.524 3.004 -1.242 1.00 94.25 95 VAL A C 1
ATOM 722 O O . VAL A 1 95 ? -11.819 2.267 -0.303 1.00 94.25 95 VAL A O 1
ATOM 725 N N . GLN A 1 96 ? -12.442 3.449 -2.102 1.00 93.38 96 GLN A N 1
ATOM 726 C CA . GLN A 1 96 ? -13.853 3.063 -2.007 1.00 93.38 96 GLN A CA 1
ATOM 727 C C . GLN A 1 96 ? -14.028 1.544 -2.101 1.00 93.38 96 GLN A C 1
ATOM 729 O O . GLN A 1 96 ? -14.750 0.962 -1.293 1.00 93.38 96 GLN A O 1
ATOM 734 N N . ARG A 1 97 ? -13.301 0.886 -3.014 1.00 90.81 97 ARG A N 1
ATOM 735 C CA . ARG A 1 97 ? -13.314 -0.581 -3.143 1.00 90.81 97 ARG A CA 1
ATOM 736 C C . ARG A 1 97 ? -12.790 -1.285 -1.890 1.00 90.81 97 ARG A C 1
ATOM 738 O O . ARG A 1 97 ? -13.319 -2.324 -1.517 1.00 90.81 97 ARG A O 1
ATOM 745 N N . LEU A 1 98 ? -11.785 -0.714 -1.224 1.00 91.69 98 LEU A N 1
ATOM 746 C CA . LEU A 1 98 ? -11.219 -1.270 0.011 1.00 91.69 98 LEU A CA 1
ATOM 747 C C . LEU A 1 98 ? -12.157 -1.182 1.220 1.00 91.69 98 LEU A C 1
ATOM 749 O O . LEU A 1 98 ? -11.987 -1.959 2.152 1.00 91.69 98 LEU A O 1
ATOM 753 N N . ARG A 1 99 ? -13.123 -0.257 1.217 1.00 84.75 99 ARG A N 1
ATOM 754 C CA . ARG A 1 99 ? -14.118 -0.098 2.295 1.00 84.75 99 ARG A CA 1
ATOM 755 C C . ARG A 1 99 ? -15.321 -1.033 2.171 1.00 84.75 99 ARG A C 1
ATOM 757 O O . ARG A 1 99 ? -16.082 -1.145 3.123 1.00 84.75 99 ARG A O 1
ATOM 764 N N . AL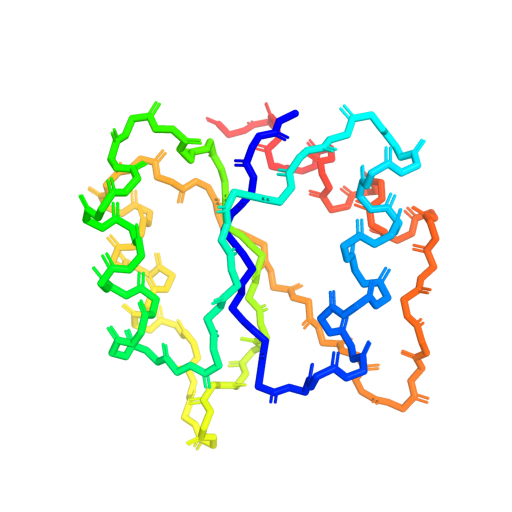A A 1 100 ? -15.528 -1.634 1.001 1.00 73.62 100 ALA A N 1
ATOM 765 C CA . ALA A 1 100 ? -16.671 -2.505 0.720 1.00 73.62 100 ALA A CA 1
ATOM 766 C C . ALA A 1 100 ? -16.440 -3.978 1.120 1.00 73.62 100 ALA A C 1
ATOM 768 O O . ALA A 1 100 ? -17.314 -4.810 0.881 1.00 73.62 100 ALA A O 1
ATOM 769 N N . VAL A 1 101 ? -15.265 -4.292 1.677 1.00 61.12 101 VAL A N 1
ATOM 770 C CA . VAL A 1 101 ? -14.809 -5.629 2.099 1.00 61.12 101 VAL A CA 1
ATOM 771 C C . VAL A 1 101 ? -14.726 -5.667 3.615 1.00 61.12 101 VAL A C 1
ATOM 773 O O . VAL A 1 101 ? -15.175 -6.680 4.192 1.00 61.12 101 VAL A O 1
#

pLDDT: mean 90.06, std 7.18, range [60.75, 97.5]

Sequence (101 aa):
MRFLLIEPSTVASIDLECILEDLGHTVTAVAVSKRRARQEWRRHRGAIDAAILNAEVANVSARPLIDALNRRGISCAVANAGEKPFTPARVAEMVQRLRAV

Radius of gyration: 12.15 Å; chains: 1; bounding box: 28×29×32 Å